Protein AF-Q9ZG58-F1 (afdb_monomer_lite)

Foldseek 3Di:
DELDPVVLVVQLVCVVVVRADEHEPDADPVSVVSNVVSVHPYYHYDPVVNVVVCCVVPNPCSVVVDDPCVVPDPPD

Sequence (76 aa):
IPGTWEGICAAEVLESQGIACNVTLIFNSVQAIAAAKAKVTLVSPFVGRIYDWWIAAYGAEGYLSKPILELLPSKY

Organism: Chlamydia trachomatis (NCBI:txid813)

pLDDT: mean 87.99, std 17.21, range [41.97, 98.81]

Secondary structure (DSSP, 8-state):
-BSSHHHHHHHHHHHHTT---EEEEE-SHHHHHHHHHTT-SEEEE-HHHHHHHHHHHHHHHHHHSS-HHHHS-TT-

InterPro domains:
  IPR001585 Transaldolase/Fructose-6-phosphate aldolase [PF00923] (1-57)
  IPR001585 Transaldolase/Fructose-6-phosphate aldolase [PTHR10683] (1-62)
  IPR013785 Aldolase-type TIM barrel [G3DSA:3.20.20.70] (1-73)

Structure (mmCIF, N/CA/C/O backbone):
data_AF-Q9ZG58-F1
#
_entry.id   AF-Q9ZG58-F1
#
loop_
_atom_site.group_PDB
_atom_site.id
_atom_site.type_symbol
_atom_site.label_atom_id
_atom_site.label_alt_id
_atom_site.label_comp_id
_atom_site.label_asym_id
_atom_site.label_entity_id
_atom_site.label_seq_id
_atom_site.pdbx_PDB_ins_code
_atom_site.Cartn_x
_atom_site.Cartn_y
_atom_site.Cartn_z
_atom_site.occupancy
_atom_site.B_iso_or_equiv
_atom_site.auth_seq_id
_atom_site.auth_comp_id
_atom_site.auth_asym_id
_atom_site.auth_atom_id
_atom_site.pdbx_PDB_model_num
ATOM 1 N N . ILE A 1 1 ? -5.009 -5.431 2.979 1.00 97.19 1 ILE A N 1
ATOM 2 C CA . ILE A 1 1 ? -6.048 -5.010 2.009 1.00 97.19 1 ILE A CA 1
ATOM 3 C C . ILE A 1 1 ? -5.360 -4.361 0.805 1.00 97.19 1 ILE A C 1
ATOM 5 O O . ILE A 1 1 ? -4.438 -3.590 1.037 1.00 97.19 1 ILE A O 1
ATOM 9 N N . PRO A 1 2 ? -5.695 -4.698 -0.453 1.00 98.31 2 PRO A N 1
ATOM 10 C CA . PRO A 1 2 ? -5.141 -4.022 -1.634 1.00 98.31 2 PRO A CA 1
ATOM 11 C C . PRO A 1 2 ? -5.455 -2.518 -1.657 1.00 98.31 2 PRO A C 1
ATOM 13 O O . PRO A 1 2 ? -6.565 -2.126 -1.313 1.00 98.31 2 PRO A O 1
ATOM 16 N N . GLY A 1 3 ? -4.515 -1.685 -2.106 1.00 98.19 3 GLY A N 1
ATOM 17 C CA . GLY A 1 3 ? -4.655 -0.228 -2.224 1.00 98.19 3 GLY A CA 1
ATOM 18 C C . GLY A 1 3 ? -5.546 0.242 -3.379 1.00 98.19 3 GLY A C 1
ATOM 19 O O . GLY A 1 3 ? -5.217 1.228 -4.039 1.00 98.19 3 GLY A O 1
ATOM 20 N N . THR A 1 4 ? -6.634 -0.472 -3.673 1.00 98.62 4 THR A N 1
ATOM 21 C CA . THR A 1 4 ? -7.708 0.042 -4.536 1.00 98.62 4 THR A CA 1
ATOM 22 C C . THR A 1 4 ? -8.557 1.044 -3.757 1.00 98.62 4 THR A C 1
ATOM 24 O O . THR A 1 4 ? -8.448 1.140 -2.533 1.00 98.62 4 THR A O 1
ATOM 27 N N . TRP A 1 5 ? -9.419 1.790 -4.448 1.00 98.38 5 TRP A N 1
ATOM 28 C CA . TRP A 1 5 ? -10.336 2.720 -3.789 1.00 98.38 5 TRP A CA 1
ATOM 29 C C . TRP A 1 5 ? -11.237 2.001 -2.775 1.00 98.38 5 TRP A C 1
ATOM 31 O O . TRP A 1 5 ? -11.272 2.361 -1.601 1.00 98.38 5 TRP A O 1
ATOM 41 N N . GLU A 1 6 ? -11.878 0.914 -3.200 1.00 98.75 6 GLU A N 1
ATOM 42 C CA . GLU A 1 6 ? -12.770 0.102 -2.370 1.00 98.75 6 GLU A CA 1
ATOM 43 C C . GLU A 1 6 ? -12.018 -0.546 -1.206 1.00 98.75 6 GLU A C 1
ATOM 45 O O . GLU A 1 6 ? -12.546 -0.640 -0.100 1.00 98.75 6 GLU A O 1
ATOM 50 N N . GLY A 1 7 ? -10.768 -0.963 -1.434 1.00 98.75 7 GLY A N 1
ATOM 51 C CA . GLY A 1 7 ? -9.916 -1.512 -0.388 1.00 98.75 7 GLY A CA 1
ATOM 52 C C . GLY A 1 7 ? -9.579 -0.480 0.687 1.00 98.75 7 GLY A C 1
ATOM 53 O O . GLY A 1 7 ? -9.620 -0.796 1.874 1.00 98.75 7 GLY A O 1
ATOM 54 N N . ILE A 1 8 ? -9.302 0.765 0.297 1.00 98.75 8 ILE A N 1
ATOM 55 C CA . ILE A 1 8 ? -9.038 1.855 1.243 1.00 98.75 8 ILE A CA 1
ATOM 56 C C . ILE A 1 8 ? -10.311 2.224 2.018 1.00 98.75 8 ILE A C 1
ATOM 58 O O . ILE A 1 8 ? -10.242 2.350 3.238 1.00 98.75 8 ILE A O 1
ATOM 62 N N . CYS A 1 9 ? -11.475 2.301 1.363 1.00 98.69 9 CYS A N 1
ATOM 63 C CA . CYS A 1 9 ? -12.752 2.516 2.055 1.00 98.69 9 CYS A CA 1
ATOM 64 C C . CYS A 1 9 ? -13.074 1.383 3.043 1.00 98.69 9 CYS A C 1
ATOM 66 O O . CYS A 1 9 ? -13.531 1.635 4.156 1.00 98.69 9 CYS A O 1
ATOM 68 N N . ALA A 1 10 ? -12.810 0.128 2.671 1.00 98.81 10 ALA A N 1
ATOM 69 C CA . ALA A 1 10 ? -12.9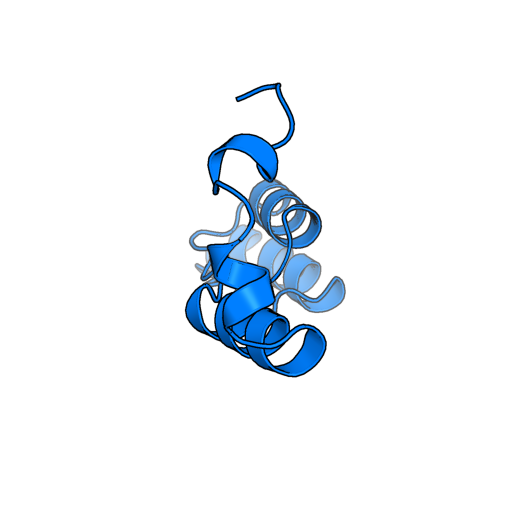86 -1.004 3.577 1.00 98.81 10 ALA A CA 1
ATOM 70 C C . ALA A 1 10 ? -12.021 -0.935 4.773 1.00 98.81 10 ALA A C 1
ATOM 72 O O . ALA A 1 10 ? -12.423 -1.214 5.902 1.00 98.81 10 ALA A O 1
ATOM 73 N N . ALA A 1 11 ? -10.766 -0.536 4.539 1.00 98.69 11 ALA A N 1
ATOM 74 C CA . ALA A 1 11 ? -9.779 -0.348 5.598 1.00 98.69 11 ALA A CA 1
ATOM 75 C C . ALA A 1 11 ? -10.203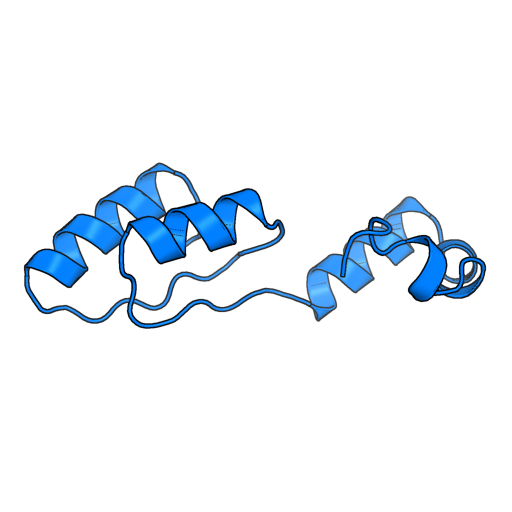 0.755 6.579 1.00 98.69 11 ALA A C 1
ATOM 77 O O . ALA A 1 11 ? -10.084 0.559 7.780 1.00 98.69 11 ALA A O 1
ATOM 78 N N . GLU A 1 12 ? -10.760 1.866 6.091 1.00 98.75 12 GLU A N 1
ATOM 79 C CA . GLU A 1 12 ? -11.284 2.947 6.937 1.00 98.75 12 GLU A CA 1
ATOM 80 C C . GLU A 1 12 ? -12.380 2.451 7.894 1.00 98.75 12 GLU A C 1
ATOM 82 O O . GLU A 1 12 ? -12.349 2.739 9.092 1.00 98.75 12 GLU A O 1
ATOM 87 N N . VAL A 1 13 ? -13.325 1.651 7.386 1.00 98.75 13 VAL A N 1
ATOM 88 C CA . VAL A 1 13 ? -14.387 1.057 8.213 1.00 98.75 13 VAL A CA 1
ATOM 89 C C . VAL A 1 13 ? -13.795 0.121 9.268 1.00 98.75 13 VAL A C 1
ATOM 91 O O . VAL A 1 13 ? -14.174 0.204 10.435 1.00 98.75 13 VAL A O 1
ATOM 94 N N . LEU A 1 14 ? -12.850 -0.740 8.890 1.00 98.75 14 LEU A N 1
ATOM 95 C CA . LEU A 1 14 ? -12.210 -1.681 9.814 1.00 98.75 14 LEU A CA 1
ATOM 96 C C . LEU A 1 14 ? -11.398 -0.964 10.904 1.00 98.75 14 LEU A C 1
ATOM 98 O O . LEU A 1 14 ? -11.538 -1.288 12.083 1.00 98.75 14 LEU A O 1
ATOM 102 N N . GLU A 1 15 ? -10.627 0.060 10.543 1.00 98.56 15 GLU A N 1
ATOM 103 C CA . GLU A 1 15 ? -9.859 0.876 11.493 1.00 98.56 15 GLU A CA 1
ATOM 104 C C . GLU A 1 15 ? -10.780 1.625 12.465 1.00 98.56 15 GLU A C 1
ATOM 106 O O . GLU A 1 15 ? -10.503 1.687 13.664 1.00 98.56 15 GLU A O 1
ATOM 111 N N . SER A 1 16 ? -11.939 2.108 11.998 1.00 98.38 16 SER A N 1
ATOM 112 C CA . SER A 1 16 ? -12.949 2.724 12.876 1.00 98.38 16 SER A CA 1
ATOM 113 C C . SER A 1 16 ? -13.537 1.747 13.908 1.00 98.38 16 SER A C 1
ATOM 115 O O . SER A 1 16 ? -14.013 2.168 14.961 1.00 98.38 16 SER A O 1
ATOM 117 N N . GLN A 1 17 ? -13.467 0.443 13.626 1.00 98.44 17 GLN A N 1
ATOM 118 C CA . GLN A 1 17 ? -13.872 -0.647 14.518 1.00 98.44 17 GLN A CA 1
ATOM 119 C C . GLN A 1 17 ? -12.704 -1.177 15.372 1.00 98.44 17 GLN A C 1
ATOM 121 O O . GLN A 1 17 ? -12.868 -2.161 16.093 1.00 98.44 17 GLN A O 1
ATOM 126 N N . GLY A 1 18 ? -11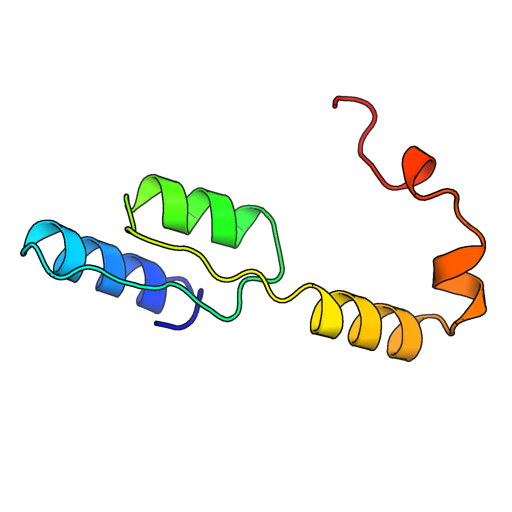.528 -0.542 15.307 1.00 98.31 18 GLY A N 1
ATOM 127 C CA . GLY A 1 18 ? -10.328 -0.951 16.040 1.00 98.31 18 GLY A CA 1
ATOM 128 C C . GLY A 1 18 ? -9.576 -2.129 15.414 1.00 98.31 18 GLY A C 1
ATOM 129 O O . GLY A 1 18 ? -8.739 -2.739 16.080 1.00 98.31 18 GLY A O 1
ATOM 130 N N . ILE A 1 19 ? -9.863 -2.473 14.155 1.00 98.69 19 ILE A N 1
ATOM 131 C CA . ILE A 1 19 ? -9.188 -3.551 13.427 1.00 98.69 19 ILE A CA 1
ATOM 132 C C . ILE A 1 19 ? -8.055 -2.953 12.591 1.00 98.69 19 ILE A C 1
ATOM 134 O O . ILE A 1 19 ? -8.274 -2.415 11.505 1.00 98.69 19 ILE A O 1
ATOM 138 N N . ALA A 1 20 ? -6.832 -3.108 13.094 1.00 98.62 20 ALA A N 1
ATOM 1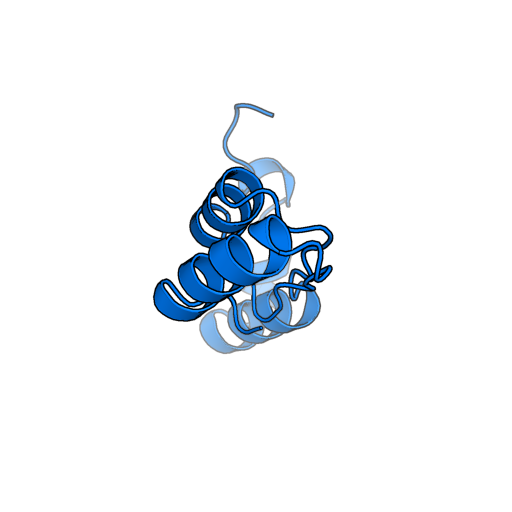39 C CA . ALA A 1 20 ? -5.629 -2.622 12.434 1.00 98.62 20 ALA A CA 1
ATOM 140 C C . ALA A 1 20 ? -5.440 -3.256 11.047 1.00 98.62 20 ALA A C 1
ATOM 142 O O . ALA A 1 20 ? -5.432 -4.482 10.884 1.00 98.62 20 ALA A O 1
ATOM 143 N N . CYS A 1 21 ? -5.233 -2.409 10.045 1.00 98.69 21 CYS A N 1
ATOM 144 C CA . CYS A 1 21 ? -5.118 -2.793 8.651 1.00 98.69 21 CYS A CA 1
ATOM 145 C C . CYS A 1 21 ? -3.727 -2.484 8.087 1.00 98.69 21 CYS A C 1
ATOM 147 O O . CYS A 1 21 ? -3.162 -1.407 8.270 1.00 98.69 21 CYS A O 1
ATOM 149 N N . ASN A 1 22 ? -3.208 -3.435 7.306 1.00 98.69 22 ASN A N 1
ATOM 150 C CA . ASN A 1 22 ? -2.101 -3.209 6.381 1.00 98.69 22 ASN A CA 1
ATOM 151 C C . ASN A 1 22 ? -2.658 -3.005 4.965 1.00 98.69 22 ASN A C 1
ATOM 153 O O . ASN A 1 22 ? -3.202 -3.951 4.373 1.00 98.69 22 ASN A O 1
ATOM 157 N N . VAL A 1 23 ? -2.504 -1.803 4.407 1.00 98.69 23 VAL A N 1
ATOM 158 C CA . VAL A 1 23 ? -2.804 -1.528 2.995 1.00 98.69 23 VAL A CA 1
ATOM 159 C C . VAL A 1 23 ? -1.576 -1.820 2.129 1.00 98.69 23 VAL A C 1
ATOM 161 O O . VAL A 1 23 ? -0.541 -1.171 2.244 1.00 98.69 23 VAL A O 1
ATOM 164 N N . THR A 1 24 ? -1.698 -2.807 1.244 1.00 98.44 24 THR A N 1
ATOM 165 C CA . THR A 1 24 ? -0.627 -3.345 0.385 1.00 98.44 24 THR A CA 1
ATOM 166 C C . THR A 1 24 ? -0.899 -3.051 -1.093 1.00 98.44 24 THR A C 1
ATOM 168 O O . THR A 1 24 ? -1.950 -2.506 -1.421 1.00 98.44 24 THR A O 1
ATOM 171 N N . LEU A 1 25 ? 0.012 -3.407 -2.005 1.00 98.38 25 LEU A N 1
ATOM 172 C CA . LEU A 1 25 ? -0.085 -3.078 -3.440 1.00 98.38 25 LEU A CA 1
ATOM 173 C C . LEU A 1 25 ? -0.190 -1.561 -3.700 1.00 98.38 25 LEU A C 1
ATOM 175 O O . LEU A 1 25 ? -0.959 -1.107 -4.549 1.00 98.38 25 LEU A O 1
ATOM 179 N N . ILE A 1 26 ? 0.580 -0.773 -2.944 1.00 98.38 26 ILE A N 1
ATOM 180 C CA . ILE A 1 26 ? 0.733 0.666 -3.176 1.00 98.38 26 ILE A CA 1
ATOM 181 C C . ILE A 1 26 ? 1.874 0.893 -4.172 1.00 98.38 26 ILE A C 1
ATOM 183 O O . ILE A 1 26 ? 3.019 0.509 -3.913 1.00 98.38 26 ILE A O 1
ATOM 187 N N . PHE A 1 27 ? 1.551 1.540 -5.292 1.00 97.94 27 PHE A N 1
ATOM 188 C CA . PHE A 1 27 ? 2.473 1.814 -6.401 1.00 97.94 27 PHE A CA 1
ATOM 189 C C . PHE A 1 27 ? 2.622 3.305 -6.721 1.00 97.94 27 PHE A C 1
ATOM 191 O O . PHE A 1 27 ? 3.517 3.682 -7.472 1.00 97.94 27 PHE A O 1
ATOM 198 N N . ASN A 1 28 ? 1.762 4.164 -6.169 1.00 96.06 28 ASN A N 1
ATOM 199 C CA . ASN A 1 28 ? 1.829 5.607 -6.375 1.00 96.06 28 ASN A CA 1
ATOM 200 C C . ASN A 1 28 ? 1.497 6.399 -5.099 1.00 96.06 28 ASN A C 1
ATOM 202 O O . ASN A 1 28 ? 0.978 5.869 -4.113 1.00 96.06 28 ASN A O 1
ATOM 206 N N . SER A 1 29 ? 1.791 7.700 -5.134 1.00 97.19 29 SER A N 1
ATOM 207 C CA . SER A 1 29 ? 1.555 8.616 -4.015 1.00 97.19 29 SER A CA 1
ATOM 208 C C . SER A 1 29 ? 0.070 8.849 -3.727 1.00 97.19 29 SER A C 1
ATOM 210 O O . SER A 1 29 ? -0.290 9.042 -2.570 1.00 97.19 29 SER A O 1
ATOM 212 N N . VAL A 1 30 ? -0.806 8.789 -4.735 1.00 98.12 30 VAL A N 1
ATOM 213 C CA . VAL A 1 30 ? -2.256 8.989 -4.561 1.00 98.12 30 VAL A CA 1
ATOM 214 C C . VAL A 1 30 ? -2.847 7.905 -3.661 1.00 98.12 30 VAL A C 1
ATOM 216 O O . VAL A 1 30 ? -3.567 8.227 -2.717 1.00 98.12 30 VAL A O 1
ATOM 219 N N . GLN A 1 31 ? -2.486 6.639 -3.887 1.00 98.50 31 GLN A N 1
ATOM 220 C CA . GLN A 1 31 ? -2.883 5.515 -3.034 1.00 98.50 31 GLN A CA 1
ATOM 221 C C . GLN A 1 31 ? -2.355 5.684 -1.605 1.00 98.50 31 GLN A C 1
ATOM 223 O O . GLN A 1 31 ? -3.107 5.503 -0.650 1.00 98.50 31 GLN A O 1
ATOM 228 N N . ALA A 1 32 ? -1.083 6.067 -1.451 1.00 98.06 32 ALA A N 1
ATOM 229 C CA . ALA A 1 32 ? -0.469 6.271 -0.139 1.00 98.06 32 ALA A CA 1
ATOM 230 C C . ALA A 1 32 ? -1.156 7.396 0.653 1.00 98.06 32 ALA A C 1
ATOM 232 O O . ALA A 1 32 ? -1.487 7.219 1.824 1.00 98.06 32 ALA A O 1
ATOM 233 N N . ILE A 1 33 ? -1.426 8.532 0.004 1.00 98.44 33 ILE A N 1
ATOM 234 C CA . ILE A 1 33 ? -2.130 9.668 0.609 1.00 98.44 33 ILE A CA 1
ATOM 235 C C . ILE A 1 33 ? -3.567 9.280 0.972 1.00 98.44 33 ILE A C 1
ATOM 237 O O . ILE A 1 33 ? -4.039 9.645 2.047 1.00 98.44 33 ILE A O 1
ATOM 241 N N . ALA A 1 34 ? -4.270 8.549 0.103 1.00 98.50 34 ALA A N 1
ATOM 242 C CA . ALA A 1 34 ? -5.627 8.087 0.378 1.00 98.50 34 ALA A CA 1
ATOM 243 C C . ALA A 1 34 ? -5.669 7.126 1.579 1.00 98.50 34 ALA A C 1
ATOM 245 O O . ALA A 1 34 ? -6.474 7.324 2.485 1.00 98.50 34 ALA A O 1
ATOM 246 N N . ALA A 1 35 ? -4.750 6.159 1.646 1.00 98.44 35 ALA A N 1
ATOM 247 C CA . ALA A 1 35 ? -4.621 5.253 2.785 1.00 98.44 35 ALA A CA 1
ATOM 248 C C . ALA A 1 35 ? -4.286 6.004 4.089 1.00 98.44 35 ALA A C 1
ATOM 250 O O . ALA A 1 35 ? -4.881 5.737 5.131 1.00 98.44 35 ALA A O 1
ATOM 251 N N . ALA A 1 36 ? -3.399 7.003 4.029 1.00 98.00 36 ALA A N 1
ATOM 252 C CA . ALA A 1 36 ? -3.082 7.849 5.181 1.00 98.00 36 ALA A CA 1
ATOM 253 C C . ALA A 1 36 ? -4.297 8.665 5.660 1.00 98.00 36 ALA A C 1
ATOM 255 O O . ALA A 1 36 ? -4.537 8.771 6.862 1.00 98.00 36 ALA A O 1
ATOM 256 N N . LYS A 1 37 ? -5.099 9.211 4.734 1.00 98.31 37 LYS A N 1
ATOM 257 C CA . LYS A 1 37 ? -6.351 9.919 5.063 1.00 98.31 37 LYS A CA 1
ATOM 258 C C . LYS A 1 37 ? -7.389 9.001 5.713 1.00 98.31 37 LYS A C 1
ATOM 260 O O . LYS A 1 37 ? -8.078 9.451 6.622 1.00 98.31 37 LYS A O 1
ATOM 265 N N . ALA A 1 38 ? -7.433 7.733 5.305 1.00 98.38 38 ALA A N 1
ATOM 266 C CA . ALA A 1 38 ? -8.236 6.679 5.927 1.00 98.38 38 ALA A CA 1
ATOM 267 C C . ALA A 1 38 ? -7.686 6.195 7.287 1.00 98.38 38 ALA A C 1
ATOM 269 O O . ALA A 1 38 ? -8.262 5.295 7.891 1.00 98.38 38 ALA A O 1
ATOM 270 N N . LYS A 1 39 ? -6.585 6.787 7.781 1.00 98.25 39 LYS A N 1
ATOM 271 C CA . LYS A 1 39 ? -5.954 6.491 9.080 1.00 98.25 39 LYS A CA 1
ATOM 272 C C . LYS A 1 39 ? -5.586 5.019 9.273 1.00 98.25 39 LYS A C 1
ATOM 274 O O . LYS A 1 39 ? -5.653 4.507 10.386 1.00 98.25 39 LYS A O 1
ATOM 279 N N . VAL A 1 40 ? -5.174 4.351 8.198 1.00 98.56 40 VAL A N 1
ATOM 280 C CA . VAL A 1 40 ? -4.729 2.960 8.296 1.00 98.56 40 VAL A CA 1
ATOM 281 C C . VAL A 1 40 ? -3.461 2.848 9.133 1.00 98.56 40 VAL A C 1
ATOM 283 O O . VAL A 1 40 ? -2.585 3.713 9.082 1.00 98.56 40 VAL A O 1
ATOM 286 N N . THR A 1 41 ? -3.352 1.755 9.876 1.00 98.69 41 THR A N 1
ATOM 287 C CA . THR A 1 41 ? -2.245 1.484 10.791 1.00 98.69 41 THR A CA 1
ATOM 288 C C . THR A 1 41 ? -0.923 1.357 10.041 1.00 98.69 41 THR A C 1
ATOM 290 O O . THR A 1 41 ? 0.112 1.834 10.510 1.00 98.69 41 THR A O 1
ATOM 293 N N . LEU A 1 42 ? -0.936 0.698 8.878 1.00 98.56 42 LEU A N 1
ATOM 294 C CA . LEU A 1 42 ? 0.275 0.426 8.114 1.00 98.56 42 LEU A CA 1
ATOM 295 C C . LEU A 1 42 ? 0.025 0.466 6.603 1.00 98.56 42 LEU A C 1
ATOM 297 O O . LEU A 1 42 ? -0.995 -0.011 6.103 1.00 98.56 42 LEU A O 1
ATOM 301 N N . VAL A 1 43 ? 1.011 0.978 5.866 1.00 97.94 43 VAL A N 1
ATOM 302 C CA . VAL A 1 43 ? 1.081 0.904 4.402 1.00 97.94 43 VAL A CA 1
ATOM 303 C C . VAL A 1 43 ? 2.313 0.112 3.957 1.00 97.94 43 VAL A C 1
ATOM 305 O O . VAL A 1 43 ? 3.391 0.265 4.528 1.00 97.94 43 VAL A O 1
ATOM 308 N N . SER A 1 44 ? 2.165 -0.719 2.923 1.00 98.31 44 SER A N 1
ATOM 309 C CA . SER A 1 44 ? 3.242 -1.529 2.332 1.00 98.31 44 SER A CA 1
ATOM 310 C C . SER A 1 44 ? 3.466 -1.148 0.857 1.00 98.31 44 SER A C 1
ATOM 312 O O . SER A 1 44 ? 2.861 -1.762 -0.028 1.00 98.31 44 SER A O 1
ATOM 314 N N . PRO A 1 45 ? 4.295 -0.129 0.556 1.00 97.69 45 PRO A N 1
ATOM 315 C CA . PRO A 1 45 ? 4.645 0.244 -0.816 1.00 97.69 45 PRO A CA 1
ATOM 316 C C . PRO A 1 45 ? 5.604 -0.761 -1.470 1.00 97.69 45 PRO A C 1
ATOM 318 O O . PRO A 1 45 ? 6.537 -1.259 -0.840 1.00 97.69 45 PRO A O 1
ATOM 321 N N . PHE A 1 46 ? 5.387 -1.068 -2.753 1.00 97.31 46 PHE A N 1
ATOM 322 C CA . PHE A 1 46 ? 6.099 -2.147 -3.456 1.00 97.31 46 PHE A CA 1
ATOM 323 C C . PHE A 1 46 ? 7.266 -1.615 -4.304 1.00 97.31 46 PHE A C 1
ATOM 325 O O . PHE A 1 46 ? 7.196 -1.574 -5.531 1.00 97.31 46 PHE A O 1
ATOM 332 N N . VAL A 1 47 ? 8.372 -1.249 -3.648 1.00 94.25 47 VAL A N 1
ATOM 333 C CA . VAL A 1 47 ? 9.560 -0.650 -4.296 1.00 94.25 47 VAL A CA 1
ATOM 334 C C . VAL A 1 47 ? 10.132 -1.531 -5.414 1.00 94.25 47 VAL A C 1
ATOM 336 O O . VAL A 1 47 ? 10.304 -1.066 -6.537 1.00 94.25 47 VAL A O 1
ATOM 339 N N . GLY A 1 48 ? 10.369 -2.819 -5.139 1.00 93.81 48 GLY A N 1
ATOM 340 C CA . GLY A 1 48 ? 10.946 -3.739 -6.127 1.00 93.81 48 GLY A CA 1
ATOM 341 C C . GLY A 1 48 ? 10.073 -3.922 -7.371 1.00 93.81 48 GLY A C 1
ATOM 342 O O . GLY A 1 48 ? 10.588 -4.010 -8.474 1.00 93.81 48 GLY A O 1
ATOM 343 N N . ARG A 1 49 ? 8.741 -3.881 -7.230 1.00 96.88 49 ARG A N 1
ATOM 344 C CA . ARG A 1 49 ? 7.831 -4.005 -8.381 1.00 96.88 49 ARG A CA 1
ATOM 345 C C . ARG A 1 49 ? 7.768 -2.745 -9.233 1.00 96.88 49 ARG A C 1
ATOM 347 O O . ARG A 1 49 ? 7.586 -2.847 -10.441 1.00 96.88 49 ARG A O 1
ATOM 354 N N . ILE A 1 50 ? 7.926 -1.574 -8.620 1.00 93.81 50 ILE A N 1
ATOM 355 C CA . ILE A 1 50 ? 8.064 -0.316 -9.363 1.00 93.81 50 ILE A CA 1
ATOM 356 C C . ILE A 1 50 ? 9.357 -0.353 -10.185 1.00 93.81 50 ILE A C 1
ATOM 358 O O . ILE A 1 50 ? 9.339 0.013 -11.359 1.00 93.81 50 ILE A O 1
ATOM 362 N N . TYR A 1 51 ? 10.450 -0.848 -9.595 1.00 91.06 51 TYR A N 1
ATOM 363 C CA . TYR A 1 51 ? 11.708 -1.072 -10.305 1.00 91.06 51 TYR A CA 1
ATOM 364 C C . TYR A 1 51 ? 11.536 -2.059 -11.470 1.00 91.06 51 TYR A C 1
ATOM 366 O O . TYR A 1 51 ? 11.836 -1.698 -12.606 1.00 91.06 51 TYR A O 1
ATOM 374 N N . ASP A 1 52 ? 10.968 -3.246 -11.224 1.00 93.44 52 ASP A N 1
ATOM 375 C CA . ASP A 1 52 ? 10.708 -4.256 -12.262 1.00 93.44 52 ASP A CA 1
ATOM 376 C C . ASP A 1 52 ? 9.936 -3.661 -13.454 1.00 93.44 52 ASP A C 1
ATOM 378 O O . ASP A 1 52 ? 10.295 -3.886 -14.611 1.00 93.44 52 ASP A O 1
ATOM 382 N N . TRP A 1 53 ? 8.890 -2.872 -13.178 1.00 92.25 53 TRP A N 1
ATOM 383 C CA . TRP A 1 53 ? 8.073 -2.231 -14.211 1.00 92.25 53 TRP A CA 1
ATOM 384 C C . TRP A 1 53 ? 8.873 -1.226 -15.047 1.00 92.25 53 TRP A C 1
ATOM 386 O O . TRP A 1 53 ? 8.760 -1.224 -16.273 1.00 92.25 53 TRP A O 1
ATOM 396 N N . TRP A 1 54 ? 9.719 -0.412 -14.409 1.00 90.44 54 TRP A N 1
ATOM 397 C CA . TRP A 1 54 ? 10.591 0.534 -15.109 1.00 90.44 54 TRP A CA 1
ATOM 398 C C . TRP A 1 54 ? 11.572 -0.170 -16.046 1.00 90.44 54 TRP A C 1
ATOM 400 O O . TRP A 1 54 ? 11.704 0.222 -17.205 1.00 90.44 54 TRP A O 1
ATOM 410 N N . ILE A 1 55 ? 12.227 -1.228 -15.567 1.00 91.00 55 ILE A N 1
ATOM 411 C CA . ILE A 1 55 ? 13.186 -1.996 -16.368 1.00 91.00 55 ILE A CA 1
ATOM 412 C C . ILE A 1 55 ? 12.483 -2.682 -17.543 1.00 91.00 55 ILE A C 1
ATOM 414 O O . ILE A 1 55 ? 13.008 -2.676 -18.655 1.00 91.00 55 ILE A O 1
ATOM 418 N N . ALA A 1 56 ? 11.285 -3.227 -17.328 1.00 90.56 56 ALA A N 1
ATOM 419 C CA . ALA A 1 56 ? 10.503 -3.853 -18.390 1.00 90.56 56 ALA A CA 1
ATOM 420 C C . ALA A 1 56 ? 10.035 -2.848 -19.458 1.00 90.56 56 ALA A C 1
ATOM 422 O O . ALA A 1 56 ? 10.010 -3.184 -20.640 1.00 90.56 56 ALA A O 1
ATOM 423 N N . ALA A 1 57 ? 9.667 -1.627 -19.057 1.00 89.19 57 ALA A N 1
ATOM 424 C CA . ALA A 1 57 ? 9.142 -0.610 -19.966 1.00 89.19 57 ALA A CA 1
ATOM 425 C C . ALA A 1 57 ? 10.234 0.161 -20.727 1.00 89.19 57 ALA A C 1
ATOM 427 O O . ALA A 1 57 ? 10.025 0.526 -21.884 1.00 89.19 57 ALA A O 1
ATOM 428 N N . TYR A 1 58 ? 11.384 0.415 -20.094 1.00 86.44 58 TYR A N 1
ATOM 429 C CA . TYR A 1 58 ? 12.402 1.343 -20.608 1.00 86.44 58 TYR A CA 1
ATOM 430 C C . TYR A 1 58 ? 13.818 0.749 -20.689 1.00 86.44 58 TYR A C 1
ATOM 432 O O . TYR A 1 58 ? 14.741 1.430 -21.133 1.00 86.44 58 TYR A O 1
ATOM 440 N N . GLY A 1 59 ? 14.008 -0.507 -20.274 1.00 84.69 59 GLY A N 1
ATOM 441 C CA . GLY A 1 59 ? 15.322 -1.141 -20.178 1.00 84.69 59 GLY A CA 1
ATOM 442 C C . GLY A 1 59 ? 16.134 -0.680 -18.961 1.00 84.69 59 GLY A C 1
ATOM 443 O O . GLY A 1 59 ? 15.830 0.320 -18.308 1.00 84.69 59 GLY A O 1
ATOM 444 N N . ALA A 1 60 ? 17.203 -1.418 -18.645 1.00 76.69 60 ALA A N 1
ATOM 445 C CA . ALA A 1 60 ? 18.036 -1.141 -17.470 1.00 76.69 60 ALA A CA 1
ATOM 446 C C . ALA A 1 60 ? 18.809 0.183 -17.555 1.00 76.69 60 ALA A C 1
ATOM 448 O O . ALA A 1 60 ? 18.997 0.867 -16.548 1.00 76.69 60 ALA A O 1
ATOM 449 N N . GLU A 1 61 ? 19.194 0.582 -18.764 1.00 71.62 61 GLU A N 1
ATOM 450 C CA . GLU A 1 61 ? 19.877 1.851 -19.014 1.00 71.62 61 GLU A CA 1
ATOM 451 C C . GLU A 1 61 ? 18.954 3.052 -18.765 1.00 71.62 61 GLU A C 1
ATOM 453 O O . GLU A 1 61 ? 19.406 4.074 -18.252 1.00 71.62 61 GLU A O 1
ATOM 458 N N . GLY A 1 62 ? 17.647 2.929 -19.028 1.00 65.50 62 GLY A N 1
ATOM 459 C CA . GLY A 1 62 ? 16.667 3.995 -18.796 1.00 65.50 62 GLY A CA 1
ATOM 460 C C . GLY A 1 62 ? 16.469 4.342 -17.316 1.00 65.50 62 GLY A C 1
ATOM 461 O O . GLY A 1 62 ? 16.178 5.490 -16.991 1.00 65.50 62 GLY A O 1
ATOM 462 N N . TYR A 1 63 ? 16.681 3.378 -16.413 1.00 65.56 63 TYR A N 1
ATOM 463 C CA . TYR A 1 63 ? 16.590 3.597 -14.964 1.00 65.56 63 TYR A CA 1
ATOM 464 C C . TYR A 1 63 ? 17.858 4.242 -14.379 1.00 65.56 63 TYR A C 1
ATOM 466 O O . TYR A 1 63 ? 17.774 5.027 -13.439 1.00 65.56 63 TYR A O 1
ATOM 474 N N . LEU A 1 64 ? 19.035 3.920 -14.930 1.00 66.56 64 LEU A N 1
ATOM 475 C CA . LEU A 1 64 ? 20.333 4.402 -14.433 1.00 66.56 64 LEU A CA 1
ATOM 476 C C . LEU A 1 64 ? 20.796 5.716 -15.083 1.00 66.56 64 LEU A C 1
ATOM 478 O O . LEU A 1 64 ? 21.628 6.417 -14.514 1.00 66.56 64 LEU A O 1
ATOM 482 N N . SER A 1 65 ? 20.281 6.048 -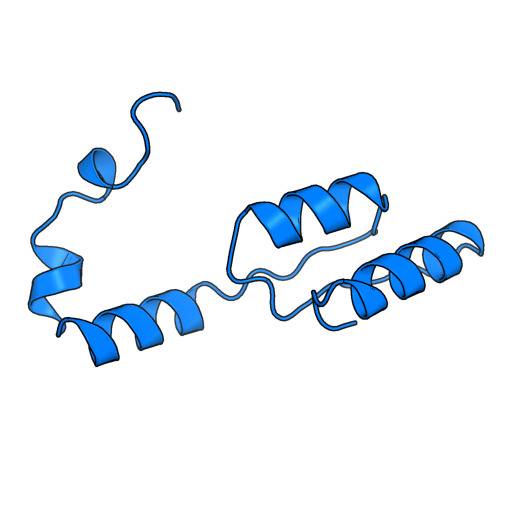16.270 1.00 60.66 65 SER A N 1
ATOM 483 C CA . SER A 1 65 ? 20.727 7.205 -17.065 1.00 60.66 65 SER A CA 1
ATOM 484 C C . SER A 1 65 ? 20.138 8.546 -16.629 1.00 60.66 65 SER A C 1
ATOM 486 O O . SER A 1 65 ? 20.590 9.585 -17.108 1.00 60.66 65 SER A O 1
ATOM 488 N N . LYS A 1 66 ? 19.177 8.557 -15.699 1.00 56.28 66 LYS A N 1
ATOM 489 C CA . LYS A 1 66 ? 18.730 9.783 -15.034 1.00 56.28 66 LYS A CA 1
ATOM 490 C C . LYS A 1 66 ? 19.159 9.752 -13.573 1.00 56.28 66 LYS A C 1
ATOM 492 O O . LYS A 1 66 ? 18.782 8.813 -12.869 1.00 56.28 66 LYS A O 1
ATOM 497 N N . PRO A 1 67 ? 19.916 10.753 -13.084 1.00 57.53 67 PRO A N 1
ATOM 498 C CA . PRO A 1 67 ? 20.167 10.883 -11.659 1.00 57.53 67 PRO A CA 1
ATOM 499 C C . PRO A 1 67 ? 18.824 10.829 -10.931 1.00 57.53 67 PRO A C 1
ATOM 501 O O . PRO A 1 67 ? 17.895 11.545 -11.296 1.00 57.53 67 PRO A O 1
ATOM 504 N N . ILE A 1 68 ? 18.712 10.005 -9.889 1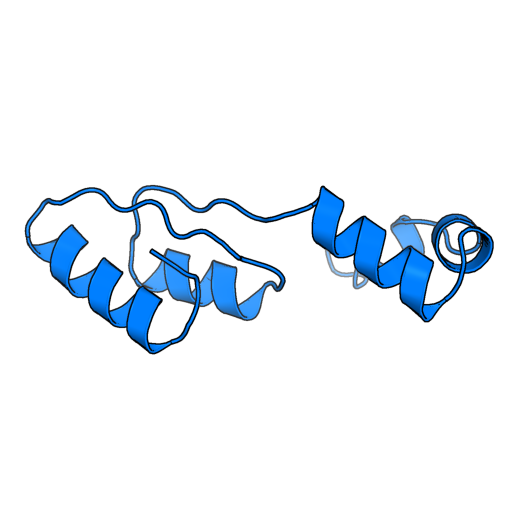.00 56.00 68 ILE A N 1
ATOM 505 C CA . ILE A 1 68 ? 17.511 9.930 -9.035 1.00 56.00 68 ILE A CA 1
ATOM 506 C C . ILE A 1 68 ? 17.054 11.328 -8.567 1.00 56.00 68 ILE A C 1
ATOM 508 O O . ILE A 1 68 ? 15.867 11.568 -8.369 1.00 56.00 68 ILE A O 1
ATOM 512 N N . LEU A 1 69 ? 18.001 12.267 -8.472 1.00 52.09 69 LEU A N 1
ATOM 513 C CA . LEU A 1 69 ? 17.803 13.675 -8.136 1.00 52.09 69 LEU A CA 1
ATOM 514 C C . LEU A 1 69 ? 17.036 14.484 -9.202 1.00 52.09 69 LEU A C 1
ATOM 516 O O . LEU A 1 69 ? 16.404 15.471 -8.849 1.00 52.09 69 LEU A O 1
ATOM 520 N N . GLU A 1 70 ? 17.048 14.082 -10.476 1.00 56.72 70 GLU A N 1
ATOM 521 C CA . GLU A 1 70 ? 16.287 14.737 -11.558 1.00 56.72 70 GLU A CA 1
ATOM 522 C C . GLU A 1 70 ? 14.856 14.191 -11.709 1.00 56.72 70 GLU A C 1
ATOM 524 O O . GLU A 1 70 ? 14.009 14.820 -12.343 1.00 56.72 70 GLU A O 1
ATOM 529 N N . LEU A 1 71 ? 14.583 13.006 -11.152 1.00 57.94 71 LEU A N 1
ATOM 530 C CA . LEU A 1 71 ? 13.270 12.350 -11.187 1.00 57.94 71 LEU A CA 1
ATOM 531 C C . LEU A 1 71 ? 12.405 12.677 -9.964 1.00 57.94 71 LEU A C 1
ATOM 533 O O . LEU A 1 71 ? 11.194 12.443 -9.987 1.00 57.94 71 LEU A O 1
ATOM 537 N N . LEU A 1 72 ? 13.000 13.228 -8.904 1.00 51.44 72 LEU A N 1
ATOM 538 C CA . LEU A 1 72 ? 12.246 13.801 -7.800 1.00 51.44 72 LEU A CA 1
ATOM 539 C C . LEU A 1 72 ? 11.722 15.178 -8.233 1.00 51.44 72 LEU A C 1
ATOM 541 O O . LEU A 1 72 ? 12.507 16.012 -8.688 1.00 51.44 72 LEU A O 1
ATOM 545 N N . PRO A 1 73 ? 10.409 15.457 -8.116 1.00 46.59 73 PRO A N 1
ATOM 546 C CA . PRO A 1 73 ? 9.913 16.809 -8.330 1.00 46.59 73 PRO A CA 1
ATOM 547 C C . PRO A 1 73 ? 10.684 17.750 -7.401 1.00 46.59 73 PRO A C 1
ATOM 549 O O . PRO A 1 73 ? 10.893 17.412 -6.239 1.00 46.59 73 PRO A O 1
ATOM 552 N N . SER A 1 74 ? 11.096 18.909 -7.923 1.00 49.84 74 SER A N 1
ATOM 553 C CA . SER A 1 74 ? 12.049 19.881 -7.348 1.00 49.84 74 SER A CA 1
ATOM 554 C C . SER A 1 74 ? 11.636 20.536 -6.013 1.00 49.84 74 SER A C 1
ATOM 556 O O . SER A 1 74 ? 11.987 21.684 -5.742 1.00 49.84 74 SER A O 1
ATOM 558 N N . LYS A 1 75 ? 10.782 19.883 -5.229 1.00 41.97 75 LYS A N 1
ATOM 559 C CA . LYS A 1 75 ? 10.092 20.413 -4.055 1.00 41.97 75 LYS A CA 1
ATOM 560 C C . LYS A 1 75 ? 10.229 19.536 -2.806 1.00 41.97 75 LYS A C 1
ATOM 562 O O . LYS A 1 75 ? 9.497 19.775 -1.848 1.00 41.97 75 LYS A O 1
ATOM 567 N N . TYR A 1 76 ? 11.162 18.587 -2.803 1.00 43.75 76 TYR A N 1
ATOM 568 C CA . TYR A 1 76 ? 11.668 17.958 -1.582 1.00 43.75 76 TYR A CA 1
ATOM 569 C C . TYR A 1 76 ? 13.146 18.283 -1.415 1.00 43.75 76 TYR A C 1
ATOM 571 O O . TYR A 1 76 ? 13.868 18.184 -2.432 1.00 43.75 76 TYR A O 1
#

Radius of gyration: 15.41 Å; chains: 1; bounding box: 35×25×37 Å